Protein AF-A0A9W6FVW5-F1 (afdb_monomer_lite)

pLDDT: mean 91.12, std 13.8, range [45.56, 98.69]

Structure (mmCIF, N/CA/C/O backbone):
data_AF-A0A9W6FVW5-F1
#
_entry.id   AF-A0A9W6FVW5-F1
#
loop_
_atom_site.group_PDB
_atom_site.id
_atom_site.type_symbol
_atom_site.label_atom_id
_atom_site.label_alt_id
_atom_site.label_comp_id
_atom_site.label_asym_id
_atom_site.label_entity_id
_atom_site.label_seq_id
_atom_site.pdbx_PDB_ins_code
_atom_site.Cartn_x
_atom_site.Cartn_y
_atom_site.Cartn_z
_atom_site.occupancy
_atom_site.B_iso_or_equiv
_atom_site.auth_seq_id
_atom_site.auth_comp_id
_atom_site.auth_asym_id
_atom_site.auth_atom_id
_atom_site.pdbx_PDB_model_num
ATOM 1 N N . MET A 1 1 ? 0.824 -8.060 6.835 1.00 95.56 1 MET A N 1
ATOM 2 C CA . MET A 1 1 ? 0.976 -8.205 5.372 1.00 95.56 1 MET A CA 1
ATOM 3 C C . MET A 1 1 ? 1.613 -6.944 4.809 1.00 95.56 1 MET A C 1
ATOM 5 O O . MET A 1 1 ? 1.231 -5.863 5.243 1.00 95.56 1 MET A O 1
ATOM 9 N N . TRP A 1 2 ? 2.580 -7.066 3.901 1.00 97.69 2 TRP A N 1
ATOM 10 C CA . TRP A 1 2 ? 3.101 -5.951 3.102 1.00 97.69 2 TRP A CA 1
ATOM 11 C C . TRP A 1 2 ? 2.629 -6.110 1.666 1.00 97.69 2 TRP A C 1
ATOM 13 O O . TRP A 1 2 ? 2.767 -7.198 1.113 1.00 97.69 2 TRP A O 1
ATOM 23 N N . VAL A 1 3 ? 2.073 -5.047 1.090 1.00 97.94 3 VAL A N 1
ATOM 24 C CA . VAL A 1 3 ? 1.574 -5.050 -0.286 1.00 97.94 3 VAL A CA 1
ATOM 25 C C . VAL A 1 3 ? 2.091 -3.820 -1.010 1.00 97.94 3 VAL A C 1
ATOM 27 O O . VAL A 1 3 ? 1.949 -2.697 -0.529 1.00 97.94 3 VAL A O 1
ATOM 30 N N . PHE A 1 4 ? 2.697 -4.057 -2.167 1.00 97.12 4 PHE A N 1
ATOM 31 C CA . PHE A 1 4 ? 3.129 -3.029 -3.101 1.00 97.12 4 PHE A CA 1
ATOM 32 C C . PHE A 1 4 ? 2.166 -3.047 -4.285 1.00 97.12 4 PHE A C 1
ATOM 34 O O . PHE A 1 4 ? 1.956 -4.098 -4.884 1.00 97.12 4 PHE A O 1
ATOM 41 N N . THR A 1 5 ? 1.585 -1.896 -4.608 1.00 96.88 5 THR A N 1
ATOM 42 C CA . THR A 1 5 ? 0.664 -1.708 -5.741 1.00 96.88 5 THR A CA 1
ATOM 43 C C . THR A 1 5 ? 1.078 -0.475 -6.537 1.00 96.88 5 THR A C 1
ATOM 45 O O . THR A 1 5 ? 1.968 0.267 -6.108 1.00 96.88 5 THR A O 1
ATOM 48 N N . ARG A 1 6 ? 0.439 -0.215 -7.685 1.00 96.19 6 ARG A N 1
ATOM 49 C CA . ARG A 1 6 ? 0.646 1.060 -8.393 1.00 96.19 6 ARG A CA 1
ATOM 50 C C . ARG A 1 6 ? 0.155 2.252 -7.572 1.00 96.19 6 ARG A C 1
ATOM 52 O O . ARG A 1 6 ? 0.700 3.339 -7.751 1.00 96.19 6 ARG A O 1
ATOM 59 N N . ASP A 1 7 ? -0.795 2.047 -6.657 1.00 96.06 7 ASP A N 1
ATOM 60 C CA . ASP A 1 7 ? -1.413 3.109 -5.854 1.00 96.06 7 ASP A CA 1
ATOM 61 C C . ASP A 1 7 ? -0.655 3.448 -4.575 1.00 96.06 7 ASP A C 1
ATOM 63 O O . ASP A 1 7 ? -0.721 4.590 -4.122 1.00 96.06 7 ASP A O 1
ATOM 67 N N . GLY A 1 8 ? 0.094 2.500 -4.013 1.00 97.00 8 GLY A N 1
ATOM 68 C CA . GLY A 1 8 ? 0.819 2.726 -2.772 1.00 97.00 8 GLY A CA 1
ATOM 69 C C . GLY A 1 8 ? 1.426 1.474 -2.154 1.00 97.00 8 GLY A C 1
ATOM 70 O O . GLY A 1 8 ? 1.228 0.342 -2.616 1.00 97.00 8 GLY A O 1
ATOM 71 N N . PHE A 1 9 ? 2.206 1.711 -1.095 1.00 97.75 9 PHE A N 1
ATOM 72 C CA . PHE A 1 9 ? 2.764 0.659 -0.249 1.00 97.75 9 PHE A CA 1
ATOM 73 C C . PHE A 1 9 ? 2.000 0.610 1.066 1.00 97.75 9 PHE A C 1
ATOM 75 O O . PHE A 1 9 ? 1.970 1.584 1.824 1.00 97.75 9 PHE A O 1
ATOM 82 N N . PHE A 1 10 ? 1.442 -0.561 1.356 1.00 98.31 10 PHE A N 1
ATOM 83 C CA . PHE A 1 10 ? 0.575 -0.769 2.500 1.00 98.31 10 PHE A CA 1
ATOM 84 C C . PHE A 1 10 ? 1.134 -1.836 3.436 1.00 98.31 10 PHE A C 1
ATOM 86 O O . PHE A 1 10 ? 1.563 -2.912 3.012 1.00 98.31 10 PHE A O 1
ATOM 93 N N . SER A 1 11 ? 1.069 -1.561 4.739 1.00 97.69 11 SER A N 1
ATOM 94 C CA . SER A 1 11 ? 1.254 -2.565 5.782 1.00 97.69 11 SER A CA 1
ATOM 95 C C . SER A 1 11 ? -0.051 -2.804 6.521 1.00 97.69 11 SER A C 1
ATOM 97 O O . SER A 1 11 ? -0.518 -1.946 7.268 1.00 97.69 11 SER A O 1
ATOM 99 N N . VAL A 1 12 ? -0.616 -3.992 6.329 1.00 98.00 12 VAL A N 1
ATOM 100 C CA . VAL A 1 12 ? -1.943 -4.356 6.831 1.00 98.00 12 VAL A CA 1
ATOM 101 C C . VAL A 1 12 ? -1.835 -5.358 7.971 1.00 98.00 12 VAL A C 1
ATOM 103 O O . VAL A 1 12 ? -1.141 -6.376 7.843 1.00 98.00 12 VAL A O 1
ATOM 106 N N . VAL A 1 13 ? -2.482 -5.052 9.097 1.00 97.19 13 VAL A N 1
ATOM 107 C CA . VAL A 1 13 ? -2.391 -5.810 10.356 1.00 97.19 13 VAL A CA 1
ATOM 108 C C . VAL A 1 13 ? -3.737 -5.869 11.094 1.00 97.19 13 VAL A C 1
ATOM 110 O O . VAL A 1 13 ? -4.599 -5.018 10.903 1.00 97.19 13 VAL A O 1
ATOM 113 N N . LYS A 1 14 ? -3.895 -6.858 11.984 1.00 96.69 14 LYS A N 1
ATOM 114 C CA . LYS A 1 14 ? -5.028 -7.014 12.920 1.00 96.69 14 LYS A CA 1
ATOM 115 C C . LYS A 1 14 ? -4.712 -6.404 14.295 1.00 96.69 14 LYS A C 1
ATOM 117 O O . LYS A 1 14 ? -4.884 -7.045 15.325 1.00 96.69 14 LYS A O 1
ATOM 122 N N . LYS A 1 15 ? -4.160 -5.191 14.317 1.00 91.25 15 LYS A N 1
ATOM 123 C CA . LYS A 1 15 ? -3.836 -4.477 15.561 1.00 91.25 15 LYS A CA 1
ATOM 124 C C . LYS A 1 15 ? -4.911 -3.425 15.820 1.00 91.25 15 LYS A C 1
ATOM 126 O O . LYS A 1 15 ? -5.222 -2.681 14.900 1.00 91.25 15 LYS A O 1
ATOM 131 N N . GLU A 1 16 ? -5.443 -3.371 17.043 1.00 91.44 16 GLU A N 1
ATOM 132 C CA . GLU A 1 16 ? -6.401 -2.333 17.482 1.00 91.44 16 GLU A CA 1
ATOM 133 C C . GLU A 1 16 ? -7.627 -2.203 16.549 1.00 91.44 16 GLU A C 1
ATOM 135 O O . GLU A 1 16 ? -8.042 -1.107 16.190 1.00 91.44 16 GLU A O 1
ATOM 140 N N . CYS A 1 17 ? -8.187 -3.337 16.116 1.00 95.00 17 CYS A N 1
ATOM 141 C CA . CYS A 1 17 ? -9.322 -3.416 15.187 1.00 95.00 17 CYS A CA 1
ATOM 142 C C . CYS A 1 17 ? -10.398 -4.367 15.716 1.00 95.00 17 CYS A C 1
ATOM 144 O O . CYS A 1 17 ? -10.092 -5.277 16.492 1.00 95.00 17 CYS A O 1
ATOM 146 N N . LYS A 1 18 ? -11.640 -4.218 15.239 1.00 97.75 18 LYS A N 1
ATOM 147 C CA . LYS A 1 18 ? -12.683 -5.236 15.441 1.00 97.75 18 LYS A CA 1
ATOM 148 C C . LYS A 1 18 ? -12.394 -6.506 14.633 1.00 97.75 18 LYS A C 1
ATOM 150 O O . LYS A 1 18 ? -11.528 -6.539 13.757 1.00 97.75 18 LYS A O 1
ATOM 155 N N . ALA A 1 19 ? -13.161 -7.561 14.914 1.00 97.38 19 ALA A N 1
ATOM 156 C CA . ALA A 1 19 ? -13.005 -8.869 14.280 1.00 97.38 19 ALA A CA 1
ATOM 157 C C . ALA A 1 19 ? -13.065 -8.811 12.741 1.00 97.38 19 ALA A C 1
ATOM 159 O O . ALA A 1 19 ? -12.278 -9.487 12.079 1.00 97.38 19 ALA A O 1
ATOM 160 N N . ASP A 1 20 ? -13.927 -7.966 12.175 1.00 98.19 20 ASP A N 1
ATOM 161 C CA . ASP A 1 20 ? -14.149 -7.800 10.734 1.00 98.19 20 ASP A CA 1
ATOM 162 C C . ASP A 1 20 ? -13.375 -6.622 10.117 1.00 98.19 20 ASP A C 1
ATOM 164 O O . ASP A 1 20 ? -13.596 -6.263 8.963 1.00 98.19 20 ASP A O 1
ATOM 168 N N . GLU A 1 21 ? -12.441 -6.030 10.860 1.00 98.56 21 GLU A N 1
ATOM 169 C CA . GLU A 1 21 ? -11.679 -4.852 10.449 1.00 98.56 21 GLU A CA 1
ATOM 170 C C . GLU A 1 21 ? -10.185 -5.164 10.319 1.00 98.56 21 GLU A C 1
ATOM 172 O O . GLU A 1 21 ? -9.661 -6.105 10.918 1.00 98.56 21 GLU A O 1
ATOM 177 N N . VAL A 1 22 ? -9.479 -4.365 9.528 1.00 98.50 22 VAL A N 1
ATOM 178 C CA . VAL A 1 22 ? -8.019 -4.371 9.433 1.00 98.50 22 VAL A CA 1
ATOM 179 C C . VAL A 1 22 ? -7.488 -2.948 9.520 1.00 98.50 22 VAL A C 1
ATOM 181 O O . VAL A 1 22 ? -8.105 -2.005 9.025 1.00 98.50 22 VAL A O 1
ATOM 184 N N . MET A 1 23 ? -6.307 -2.803 10.115 1.00 97.81 23 MET A N 1
ATOM 185 C CA . MET A 1 23 ? -5.569 -1.549 10.108 1.00 97.81 23 MET A CA 1
ATOM 186 C C . MET A 1 23 ? -4.659 -1.541 8.890 1.00 97.81 23 MET A C 1
ATOM 188 O O . MET A 1 23 ? -3.714 -2.332 8.807 1.00 97.81 23 MET A O 1
ATOM 192 N N . VAL A 1 24 ? -4.928 -0.628 7.963 1.00 98.00 24 VAL A N 1
ATOM 193 C CA . VAL A 1 24 ? -4.095 -0.379 6.790 1.00 98.00 24 VAL A CA 1
ATOM 194 C C . VAL A 1 24 ? -3.220 0.827 7.070 1.00 98.00 24 VAL A C 1
ATOM 196 O O . VAL A 1 24 ? -3.701 1.928 7.330 1.00 98.00 24 VAL A O 1
ATOM 199 N N . ARG A 1 25 ? -1.909 0.601 7.050 1.00 97.94 25 ARG A N 1
ATOM 200 C CA . ARG A 1 25 ? -0.893 1.613 7.333 1.00 97.94 25 ARG A CA 1
ATOM 201 C C . ARG A 1 25 ? -0.158 1.980 6.055 1.00 97.94 25 ARG A C 1
ATOM 203 O O . ARG A 1 25 ? 0.132 1.097 5.250 1.00 97.94 25 ARG A O 1
ATOM 210 N N . ALA A 1 26 ? 0.195 3.249 5.908 1.00 97.44 26 ALA A N 1
ATOM 211 C CA . ALA A 1 26 ? 0.959 3.764 4.782 1.00 97.44 26 ALA A CA 1
ATOM 212 C C . ALA A 1 26 ? 2.071 4.702 5.261 1.00 97.44 26 ALA A C 1
ATOM 214 O O . ALA A 1 26 ? 2.027 5.260 6.361 1.00 97.44 26 ALA A O 1
ATOM 215 N N . ARG A 1 27 ? 3.083 4.873 4.409 1.00 95.75 27 ARG A N 1
ATOM 216 C CA . ARG A 1 27 ? 4.148 5.862 4.630 1.00 95.75 27 ARG A CA 1
ATOM 217 C C . ARG A 1 27 ? 3.777 7.242 4.100 1.00 95.75 27 ARG A C 1
ATOM 219 O O . ARG A 1 27 ? 4.267 8.222 4.637 1.00 95.75 27 ARG A O 1
ATOM 226 N N . GLN A 1 28 ? 2.907 7.304 3.092 1.00 95.69 28 GLN A N 1
ATOM 227 C CA . GLN A 1 28 ? 2.421 8.540 2.488 1.00 95.69 28 GLN A CA 1
ATOM 228 C C . GLN A 1 28 ? 0.914 8.677 2.697 1.00 95.69 28 GLN A C 1
ATOM 230 O O . GLN A 1 28 ? 0.159 7.725 2.500 1.00 95.69 28 GLN A O 1
ATOM 235 N N . LYS A 1 29 ? 0.462 9.873 3.090 1.00 96.88 29 LYS A N 1
ATOM 236 C CA . LYS A 1 29 ? -0.967 10.152 3.304 1.00 96.88 29 LYS A CA 1
ATOM 237 C C . LYS A 1 29 ? -1.763 10.026 2.006 1.00 96.88 29 LYS A C 1
ATOM 239 O O . LYS A 1 29 ? -2.896 9.551 2.024 1.00 96.88 29 LYS A O 1
ATOM 244 N N . SER A 1 30 ? -1.160 10.441 0.892 1.00 97.12 30 SER A N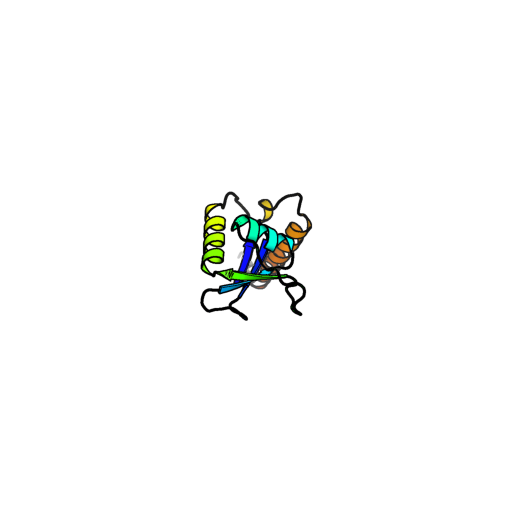 1
ATOM 245 C CA . SER A 1 30 ? -1.741 10.366 -0.450 1.00 97.12 30 SER A CA 1
ATOM 246 C C . SER A 1 30 ? -2.120 8.941 -0.851 1.00 97.12 30 SER A C 1
ATOM 248 O O . SER A 1 30 ? -3.154 8.772 -1.489 1.00 97.12 30 SER A O 1
ATOM 250 N N . ASP A 1 31 ? -1.367 7.926 -0.420 1.00 97.81 31 ASP A N 1
ATOM 251 C CA . ASP A 1 31 ? -1.673 6.520 -0.716 1.00 97.81 31 ASP A CA 1
ATOM 252 C C . ASP A 1 31 ? -2.992 6.083 -0.055 1.00 97.81 31 ASP A C 1
ATOM 254 O O . ASP A 1 31 ? -3.818 5.430 -0.688 1.00 97.81 31 ASP A O 1
ATOM 258 N N . LEU A 1 32 ? -3.245 6.488 1.199 1.00 98.31 32 LEU A N 1
ATOM 259 C CA . LEU A 1 32 ? -4.522 6.202 1.871 1.00 98.31 32 LEU A CA 1
ATOM 260 C C . LEU A 1 32 ? -5.677 7.018 1.284 1.00 98.31 32 LEU A C 1
ATOM 262 O O . LEU A 1 32 ? -6.787 6.507 1.172 1.00 98.31 32 LEU A O 1
ATOM 266 N N . LEU A 1 33 ? -5.434 8.266 0.877 1.00 98.31 33 LEU A N 1
ATOM 267 C CA . LEU A 1 33 ? -6.449 9.064 0.180 1.00 98.31 33 LEU A CA 1
ATOM 268 C C . LEU A 1 33 ? -6.825 8.435 -1.172 1.00 98.31 33 LEU A C 1
ATOM 270 O O . LEU A 1 33 ? -8.006 8.354 -1.506 1.00 98.31 33 LEU A O 1
ATOM 274 N N . GLY A 1 34 ? -5.833 7.952 -1.926 1.00 98.06 34 GLY A N 1
ATOM 275 C CA . GLY A 1 34 ? -6.033 7.229 -3.182 1.00 98.06 34 GLY A CA 1
ATOM 276 C C . GLY A 1 34 ? -6.795 5.920 -2.984 1.00 98.06 34 GLY A C 1
ATOM 277 O O . GLY A 1 34 ? -7.756 5.664 -3.708 1.00 98.06 34 GLY A O 1
ATOM 278 N N . LEU A 1 35 ? -6.434 5.146 -1.955 1.00 98.50 35 LEU A N 1
ATOM 279 C CA . LEU A 1 35 ? -7.147 3.927 -1.573 1.00 98.50 35 LEU A CA 1
ATOM 280 C C . LEU A 1 35 ? -8.615 4.214 -1.227 1.00 98.50 35 LEU A C 1
ATOM 282 O O . LEU A 1 35 ? -9.506 3.544 -1.741 1.00 98.50 35 LEU A O 1
ATOM 286 N N . GLY A 1 36 ? -8.875 5.241 -0.411 1.00 98.31 36 GLY A N 1
ATOM 287 C CA . GLY A 1 36 ? -10.235 5.673 -0.084 1.00 98.31 36 GLY A CA 1
ATOM 288 C C . GLY A 1 36 ? -11.041 6.015 -1.335 1.00 98.31 36 GLY A C 1
ATOM 289 O O . GLY A 1 36 ? -12.150 5.520 -1.510 1.00 98.31 36 GLY A O 1
ATOM 290 N N . LYS A 1 37 ? -10.447 6.773 -2.266 1.00 98.25 37 LYS A N 1
ATOM 291 C CA . LYS A 1 37 ? -11.082 7.090 -3.551 1.00 98.25 37 LYS A CA 1
ATOM 292 C C . LYS A 1 37 ? -11.406 5.834 -4.367 1.00 98.25 37 LYS A C 1
ATOM 294 O O . LYS A 1 37 ? -12.511 5.748 -4.886 1.00 98.25 37 LYS A O 1
ATOM 299 N N . LYS A 1 38 ? -10.483 4.871 -4.477 1.00 97.06 38 LYS A N 1
ATOM 300 C CA . LYS A 1 38 ? -10.724 3.609 -5.204 1.00 97.06 38 LYS A CA 1
ATOM 301 C C . LYS A 1 38 ? -11.856 2.786 -4.594 1.00 97.06 38 LYS A C 1
ATOM 303 O O . LYS A 1 38 ? -12.647 2.208 -5.327 1.00 97.06 38 LYS A O 1
ATOM 308 N N . LEU A 1 39 ? -11.950 2.779 -3.269 1.00 97.81 39 LEU A N 1
ATOM 309 C CA . LEU A 1 39 ? -12.992 2.069 -2.533 1.00 97.81 39 LEU A CA 1
ATOM 310 C C . LEU A 1 39 ? -14.320 2.841 -2.446 1.00 97.81 39 LEU A C 1
ATOM 312 O O . LEU A 1 39 ? -15.284 2.316 -1.901 1.00 97.81 39 LEU A O 1
ATOM 316 N N . ASN A 1 40 ? -14.389 4.077 -2.955 1.00 97.69 40 ASN A N 1
ATOM 317 C CA . ASN A 1 40 ? -15.502 5.005 -2.723 1.00 97.69 40 ASN A CA 1
ATOM 318 C C . ASN A 1 40 ? -15.801 5.226 -1.223 1.00 97.69 40 ASN A C 1
ATOM 320 O O . ASN A 1 40 ? -16.954 5.326 -0.809 1.00 97.69 40 ASN A O 1
ATOM 324 N N . LEU A 1 41 ? -14.747 5.318 -0.405 1.00 97.31 41 LEU A N 1
ATOM 325 C CA . LEU A 1 41 ? -14.808 5.520 1.043 1.00 97.31 41 LEU A CA 1
ATOM 326 C C . LEU A 1 41 ? -14.091 6.805 1.470 1.00 97.31 41 LEU A C 1
ATOM 328 O O . LEU A 1 41 ? -12.984 7.112 1.021 1.00 97.31 41 LEU A O 1
ATOM 332 N N . THR A 1 42 ? -14.666 7.500 2.450 1.00 97.38 42 THR A N 1
ATOM 333 C CA . THR A 1 42 ? -13.962 8.553 3.194 1.00 97.38 42 THR A CA 1
ATOM 334 C C . THR A 1 42 ? -13.229 7.923 4.373 1.00 97.38 42 THR A C 1
ATOM 336 O O . THR A 1 42 ? -13.840 7.581 5.384 1.00 97.38 42 THR A O 1
ATOM 339 N N . LEU A 1 43 ? -11.910 7.759 4.254 1.00 97.19 43 LEU A N 1
ATOM 340 C CA . LEU A 1 43 ? -11.107 7.149 5.315 1.00 97.19 43 LEU A CA 1
ATOM 341 C C . LEU A 1 43 ? -10.817 8.141 6.448 1.00 97.19 43 LEU A C 1
ATOM 343 O O . LEU A 1 43 ? -10.320 9.245 6.217 1.00 97.19 43 LEU A O 1
ATOM 347 N N . CYS A 1 44 ? -11.036 7.712 7.693 1.00 96.00 44 CYS A N 1
ATOM 348 C CA . CYS A 1 44 ? -10.532 8.414 8.871 1.00 96.00 44 CYS A CA 1
ATOM 349 C C . CYS A 1 44 ? -9.029 8.125 9.022 1.00 96.00 44 CYS A C 1
ATOM 351 O O . CYS A 1 44 ? -8.629 7.117 9.607 1.00 96.00 44 CYS A O 1
ATOM 353 N N . ILE A 1 45 ? -8.195 8.980 8.423 1.00 97.19 45 ILE A N 1
ATOM 354 C CA . ILE A 1 45 ? -6.738 8.811 8.428 1.00 97.19 45 ILE A CA 1
ATOM 355 C C . ILE A 1 45 ? -6.150 9.421 9.699 1.00 97.19 45 ILE A C 1
ATOM 357 O O . ILE A 1 45 ? -6.180 10.636 9.891 1.00 97.19 45 ILE A O 1
ATOM 361 N N . GLN A 1 46 ? -5.546 8.573 10.521 1.00 95.50 46 GLN A N 1
ATOM 362 C CA . GLN A 1 46 ? -4.744 8.979 11.669 1.00 95.50 46 GLN A CA 1
ATOM 363 C C . GLN A 1 46 ? -3.303 9.267 11.225 1.00 95.50 46 GLN A C 1
ATOM 365 O O . GLN A 1 46 ? -2.739 8.527 10.411 1.00 95.50 46 GLN A O 1
ATOM 370 N N . THR A 1 47 ? -2.714 10.329 11.775 1.00 94.00 47 THR A N 1
ATOM 371 C CA . THR A 1 47 ? -1.344 10.798 11.507 1.00 94.00 47 THR A CA 1
ATOM 372 C C . THR A 1 47 ? -0.450 10.609 12.731 1.00 94.00 47 THR A C 1
ATOM 374 O O . THR A 1 47 ? -0.910 10.787 13.855 1.00 94.00 47 THR A O 1
ATOM 377 N N . ASP A 1 48 ? 0.821 10.285 12.505 1.00 73.50 48 ASP A N 1
ATOM 378 C CA . ASP A 1 48 ? 1.926 10.312 13.472 1.00 73.50 48 ASP A CA 1
ATOM 379 C C . ASP A 1 48 ? 1.629 9.672 14.831 1.00 73.50 48 ASP A C 1
ATOM 381 O O . ASP A 1 48 ? 2.060 10.136 15.883 1.00 73.50 48 ASP A O 1
ATOM 385 N N . ALA A 1 49 ? 0.940 8.532 14.823 1.00 70.94 49 ALA A N 1
ATOM 386 C CA . ALA A 1 49 ? 0.626 7.786 16.039 1.00 70.94 49 ALA A CA 1
ATOM 387 C C . ALA A 1 49 ? 1.826 6.952 16.547 1.00 70.94 49 ALA A C 1
ATOM 389 O O . ALA A 1 49 ? 1.690 5.754 16.797 1.00 70.94 49 ALA A O 1
ATOM 390 N N . GLY A 1 50 ? 3.011 7.5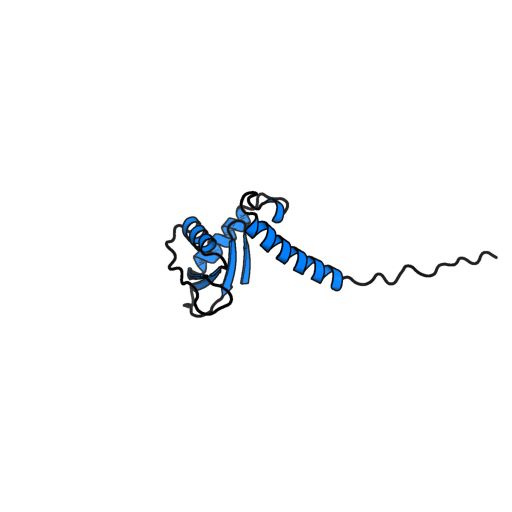75 16.632 1.00 76.00 50 GLY A N 1
ATOM 391 C CA . GLY A 1 50 ? 4.197 7.080 17.347 1.00 76.00 50 GLY A CA 1
ATOM 392 C C . GLY A 1 50 ? 4.847 5.803 16.804 1.00 76.00 50 GLY A C 1
ATOM 393 O O . GLY A 1 50 ? 5.491 5.082 17.559 1.00 76.00 50 GLY A O 1
ATOM 394 N N . THR A 1 51 ? 4.665 5.476 15.521 1.00 83.69 51 THR A N 1
ATOM 395 C CA . THR A 1 51 ? 5.229 4.253 14.914 1.00 83.69 51 THR A CA 1
ATOM 396 C C . THR A 1 51 ? 5.894 4.531 13.571 1.00 83.69 51 THR A C 1
ATOM 398 O O . THR A 1 51 ? 5.660 5.567 12.961 1.00 83.69 51 THR A O 1
ATOM 401 N N . 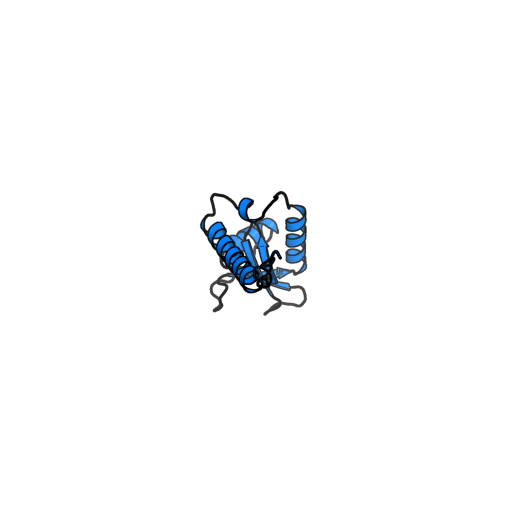ASP A 1 52 ? 6.621 3.543 13.052 1.00 87.62 52 ASP A N 1
ATOM 402 C CA . ASP A 1 52 ? 7.354 3.567 11.779 1.00 87.62 52 ASP A CA 1
ATOM 403 C C . ASP A 1 52 ? 6.496 3.787 10.511 1.00 87.62 52 ASP A C 1
ATOM 405 O O . ASP A 1 52 ? 7.044 4.077 9.443 1.00 87.62 52 ASP A O 1
ATOM 409 N N . TYR A 1 53 ? 5.166 3.680 10.619 1.00 92.94 53 TYR A N 1
ATOM 410 C CA . TYR A 1 53 ? 4.192 4.124 9.614 1.00 92.94 53 TYR A CA 1
ATOM 411 C C . TYR A 1 53 ? 3.466 5.386 10.093 1.00 92.94 53 TYR A C 1
ATOM 413 O O . TYR A 1 53 ? 2.667 5.328 11.035 1.00 92.94 53 TYR A O 1
ATOM 421 N N . ALA A 1 54 ? 3.715 6.506 9.413 1.00 95.31 54 ALA A N 1
ATOM 422 C CA . ALA A 1 54 ? 3.151 7.810 9.756 1.00 95.31 54 ALA A CA 1
ATOM 423 C C . ALA A 1 54 ? 1.623 7.864 9.601 1.00 95.31 54 ALA A C 1
ATOM 425 O O . ALA A 1 54 ? 0.957 8.558 10.360 1.00 95.31 54 ALA A O 1
ATOM 426 N N . PHE A 1 55 ? 1.038 7.093 8.678 1.00 97.50 55 PHE A N 1
ATOM 427 C CA . PHE A 1 55 ? -0.394 7.163 8.384 1.00 97.50 55 PHE A CA 1
ATOM 428 C C . PHE A 1 55 ? -1.077 5.811 8.533 1.00 97.50 55 PHE A C 1
ATOM 430 O O . PHE A 1 55 ? -0.497 4.768 8.218 1.00 97.50 55 PHE A O 1
ATOM 437 N N . ARG A 1 56 ? -2.327 5.817 8.997 1.00 97.38 56 ARG A N 1
ATOM 438 C CA . ARG A 1 56 ? -3.149 4.605 9.097 1.00 97.38 56 ARG A CA 1
ATOM 439 C C . ARG A 1 56 ? -4.638 4.905 9.036 1.00 97.38 56 ARG A C 1
ATOM 441 O O . ARG A 1 56 ? -5.069 5.979 9.444 1.00 97.38 56 ARG A O 1
ATOM 448 N N . ALA A 1 57 ? -5.403 3.936 8.559 1.00 97.44 57 ALA A N 1
ATOM 449 C CA . ALA A 1 57 ? -6.856 3.930 8.600 1.00 97.44 57 ALA A CA 1
ATOM 450 C C . ALA A 1 57 ? -7.348 2.515 8.922 1.00 97.44 57 ALA A C 1
ATOM 452 O O . ALA A 1 57 ? -6.712 1.525 8.549 1.00 97.44 57 ALA A O 1
ATOM 453 N N . VAL A 1 58 ? -8.476 2.425 9.619 1.00 97.88 58 VAL A N 1
ATOM 454 C CA . VAL A 1 58 ? -9.185 1.161 9.836 1.00 97.88 58 VAL A CA 1
ATOM 455 C C . VAL A 1 58 ? -10.256 1.025 8.759 1.00 97.88 58 VAL A C 1
ATOM 457 O O . VAL A 1 58 ? -10.983 1.979 8.489 1.00 97.88 58 VAL A O 1
ATOM 460 N N . LEU A 1 59 ? -10.341 -0.150 8.143 1.00 97.88 59 LEU A N 1
ATOM 461 C CA . LEU A 1 59 ? -11.364 -0.493 7.153 1.00 97.88 59 LEU A CA 1
ATOM 462 C C . LEU A 1 59 ? -11.882 -1.911 7.356 1.00 97.88 59 LEU A C 1
ATOM 464 O O . LEU A 1 59 ? -11.248 -2.713 8.048 1.00 97.88 59 LEU A O 1
ATOM 468 N N . LYS A 1 60 ? -13.026 -2.235 6.743 1.00 98.50 60 LYS A N 1
ATOM 469 C CA . LYS A 1 60 ? -13.520 -3.611 6.734 1.00 98.50 60 LYS A CA 1
ATOM 470 C C . LYS A 1 60 ? -12.526 -4.503 6.003 1.00 98.50 60 LYS A C 1
ATOM 472 O O . LYS A 1 60 ? -11.971 -4.145 4.966 1.00 98.50 60 LYS A O 1
ATOM 477 N N . GLN A 1 61 ? -12.314 -5.699 6.536 1.00 98.31 61 GLN A N 1
ATOM 478 C CA . GLN A 1 61 ? -11.450 -6.693 5.911 1.00 98.31 61 GLN A CA 1
ATOM 479 C C . GLN A 1 61 ? -11.953 -7.073 4.510 1.00 98.31 61 GLN A C 1
ATOM 481 O O . GLN A 1 61 ? -11.133 -7.353 3.639 1.00 98.31 61 GLN A O 1
ATOM 486 N N . SER A 1 62 ? -13.272 -7.057 4.292 1.00 98.50 62 SER A N 1
ATOM 487 C CA . SER A 1 62 ? -13.890 -7.274 2.980 1.00 98.50 62 SER A CA 1
ATOM 488 C C . SER A 1 62 ? -13.465 -6.225 1.957 1.00 98.50 62 SER A C 1
ATOM 490 O O . SER A 1 62 ? -13.126 -6.594 0.840 1.00 98.50 62 SER A O 1
ATOM 492 N N . ASP A 1 63 ? -13.411 -4.948 2.344 1.00 98.69 63 ASP A N 1
ATOM 493 C CA . ASP A 1 63 ? -13.037 -3.855 1.438 1.00 98.69 63 ASP A CA 1
ATOM 494 C C . ASP A 1 63 ? -11.562 -3.976 1.040 1.00 98.69 63 ASP A C 1
ATOM 496 O O . ASP A 1 63 ? -11.212 -3.848 -0.131 1.00 98.69 63 ASP A O 1
ATOM 500 N N . TRP A 1 64 ? -10.692 -4.314 2.002 1.00 98.56 64 TRP A N 1
ATOM 501 C CA . TRP A 1 64 ? -9.285 -4.610 1.715 1.00 98.56 64 TRP A CA 1
ATOM 502 C C . TRP A 1 64 ? -9.129 -5.793 0.756 1.00 98.56 64 TRP A C 1
ATOM 504 O O . TRP A 1 64 ? -8.336 -5.738 -0.182 1.00 98.56 64 TRP A O 1
ATOM 514 N N . ALA A 1 65 ? -9.865 -6.878 1.006 1.00 98.50 65 ALA A N 1
ATOM 515 C CA . ALA A 1 65 ? -9.804 -8.076 0.180 1.00 98.50 65 ALA A CA 1
ATOM 516 C C . ALA A 1 65 ? -10.318 -7.811 -1.243 1.00 98.50 65 ALA A C 1
ATOM 518 O O . ALA A 1 65 ? -9.680 -8.253 -2.195 1.00 98.50 65 ALA A O 1
ATOM 519 N N . GLY A 1 66 ? -11.414 -7.057 -1.382 1.00 98.44 66 GLY A N 1
ATOM 520 C CA . GLY A 1 66 ? -11.960 -6.627 -2.670 1.00 98.44 66 GLY A CA 1
ATOM 521 C C . GLY A 1 66 ? -10.955 -5.796 -3.461 1.00 98.44 66 GLY A C 1
ATOM 522 O O . GLY A 1 66 ? -10.648 -6.141 -4.595 1.00 98.44 66 GLY A O 1
ATOM 523 N N . TYR A 1 67 ? -10.331 -4.800 -2.823 1.00 98.44 67 TYR A N 1
ATOM 524 C CA . TYR A 1 67 ? -9.264 -4.012 -3.448 1.00 98.44 67 TYR A CA 1
ATOM 525 C C . TYR A 1 67 ? -8.119 -4.883 -3.987 1.00 98.44 67 TYR A C 1
ATOM 527 O O . TYR A 1 67 ? -7.669 -4.686 -5.112 1.00 98.44 67 TYR A O 1
ATOM 535 N N . LEU A 1 68 ? -7.646 -5.865 -3.211 1.00 98.44 68 LEU A N 1
ATOM 536 C CA . LEU A 1 68 ? -6.578 -6.757 -3.674 1.00 98.44 68 LEU A CA 1
ATOM 537 C C . LEU A 1 68 ? -7.018 -7.667 -4.824 1.00 98.44 68 LEU A C 1
ATOM 539 O O . LEU A 1 68 ? -6.207 -7.958 -5.702 1.00 98.44 68 LEU A O 1
ATOM 543 N N . ALA A 1 69 ? -8.271 -8.124 -4.813 1.00 98.38 69 ALA A N 1
ATOM 544 C CA . ALA A 1 69 ? -8.830 -8.899 -5.912 1.00 98.38 69 ALA A CA 1
ATOM 545 C C . ALA A 1 69 ? -8.886 -8.057 -7.195 1.00 98.38 69 ALA A C 1
ATOM 547 O O . ALA A 1 69 ? -8.420 -8.513 -8.237 1.00 98.38 69 ALA A O 1
ATOM 548 N N . ASP A 1 70 ? -9.352 -6.812 -7.104 1.00 97.81 70 ASP A N 1
ATOM 549 C CA . ASP A 1 70 ? -9.409 -5.890 -8.239 1.00 97.81 70 ASP A CA 1
ATOM 550 C C . ASP A 1 70 ? -8.010 -5.581 -8.786 1.00 97.81 70 ASP A C 1
ATOM 552 O O . ASP A 1 70 ? -7.782 -5.685 -9.990 1.00 97.81 70 ASP A O 1
ATOM 556 N N . GLU A 1 71 ? -7.035 -5.282 -7.918 1.00 97.06 71 GLU A N 1
ATOM 557 C CA . GLU A 1 71 ? -5.650 -5.042 -8.345 1.00 97.06 71 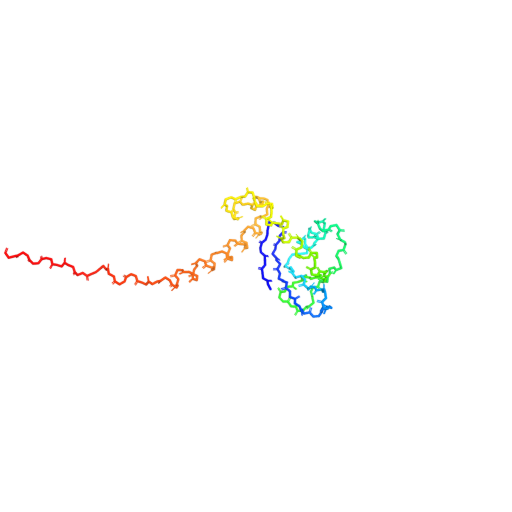GLU A CA 1
ATOM 558 C C . GLU A 1 71 ? -5.038 -6.259 -9.051 1.00 97.06 71 GLU A C 1
ATOM 560 O O . GLU A 1 71 ? -4.275 -6.092 -10.002 1.00 97.06 71 GLU A O 1
ATOM 565 N N . ALA A 1 72 ? -5.382 -7.479 -8.626 1.00 97.12 72 ALA A N 1
ATOM 566 C CA . ALA A 1 72 ? -4.943 -8.703 -9.291 1.00 97.12 72 ALA A CA 1
ATOM 567 C C . ALA A 1 72 ? -5.607 -8.892 -10.666 1.00 97.12 72 ALA A C 1
ATOM 569 O O . ALA A 1 72 ? -4.956 -9.345 -11.606 1.00 97.12 72 ALA A O 1
ATOM 570 N N . MET A 1 73 ? -6.882 -8.522 -10.802 1.00 97.56 73 MET A N 1
ATOM 571 C CA . MET A 1 73 ? -7.610 -8.602 -12.073 1.00 97.56 73 MET A CA 1
ATOM 572 C C . MET A 1 73 ? -7.187 -7.517 -13.074 1.00 97.56 73 MET A C 1
ATOM 574 O O . MET A 1 73 ? -7.298 -7.723 -14.279 1.00 97.56 73 MET A O 1
ATOM 578 N N . LEU A 1 74 ? -6.677 -6.380 -12.593 1.00 94.12 74 LEU A N 1
ATOM 579 C CA . LEU A 1 74 ? -6.216 -5.243 -13.402 1.00 94.12 74 LEU A CA 1
ATOM 580 C C . LEU A 1 74 ? -4.730 -5.317 -13.801 1.00 94.12 74 LEU A C 1
ATOM 582 O O . LEU A 1 74 ? -4.164 -4.320 -14.261 1.00 94.12 74 LEU A O 1
ATOM 586 N N . LEU A 1 75 ? -4.078 -6.465 -13.607 1.00 94.75 75 LEU A N 1
ATOM 587 C CA . LEU A 1 75 ? -2.685 -6.671 -13.997 1.00 94.75 75 LEU A CA 1
ATOM 588 C C . LEU A 1 75 ? -2.530 -6.623 -15.522 1.00 94.75 75 LEU A C 1
ATOM 590 O O . LEU A 1 75 ? -2.876 -7.560 -16.234 1.00 94.75 75 LEU A O 1
ATOM 594 N N . ASP A 1 76 ? -1.954 -5.527 -16.008 1.00 95.75 76 ASP A N 1
ATOM 595 C CA . ASP A 1 76 ? -1.787 -5.202 -17.428 1.00 95.75 76 ASP A CA 1
ATOM 596 C C . ASP A 1 76 ? -0.316 -4.956 -17.819 1.00 95.75 76 ASP A C 1
ATOM 598 O O . ASP A 1 76 ? -0.025 -4.328 -18.836 1.00 95.75 76 ASP A O 1
ATOM 602 N N . TYR A 1 77 ? 0.634 -5.433 -17.008 1.00 95.56 77 TYR A N 1
ATOM 603 C CA . TYR A 1 77 ? 2.064 -5.166 -17.173 1.00 95.56 77 TYR A CA 1
ATOM 604 C C . TYR A 1 77 ? 2.928 -6.432 -17.114 1.00 95.56 77 TYR A C 1
ATOM 606 O O . TYR A 1 77 ? 2.681 -7.347 -16.335 1.00 95.56 77 TYR A O 1
ATOM 614 N N . GLU A 1 78 ? 4.026 -6.441 -17.877 1.00 95.44 78 GLU A N 1
ATOM 615 C CA . GLU A 1 78 ? 5.007 -7.541 -17.871 1.00 95.44 78 GLU A CA 1
ATOM 616 C C . GLU A 1 78 ? 5.945 -7.504 -16.655 1.00 95.44 78 GLU A C 1
ATOM 618 O O . GLU A 1 78 ? 6.482 -8.523 -16.226 1.00 95.44 78 GLU A O 1
ATOM 623 N N . ASN A 1 79 ? 6.183 -6.315 -16.092 1.00 93.75 79 ASN A N 1
ATOM 624 C CA . ASN A 1 79 ? 6.986 -6.151 -14.886 1.00 93.75 79 ASN A CA 1
ATOM 625 C C . ASN A 1 79 ? 6.510 -4.959 -14.046 1.00 93.75 79 ASN A C 1
ATOM 627 O O . ASN A 1 79 ? 6.181 -3.893 -14.564 1.00 93.75 79 ASN A O 1
ATOM 631 N N . PHE A 1 80 ? 6.523 -5.130 -12.722 1.00 94.06 80 PHE A N 1
ATOM 632 C CA . PHE A 1 80 ? 5.976 -4.135 -11.797 1.00 94.06 80 PHE A CA 1
ATOM 633 C C . PHE A 1 80 ? 6.718 -2.794 -11.842 1.00 94.06 80 PHE A C 1
ATOM 635 O O . PHE A 1 80 ? 6.090 -1.739 -11.833 1.00 94.06 80 PHE A O 1
ATOM 642 N N . LYS A 1 81 ? 8.054 -2.805 -11.940 1.00 90.69 81 LYS A N 1
ATOM 643 C CA . LYS A 1 81 ? 8.863 -1.573 -11.935 1.00 90.69 81 LYS A CA 1
ATOM 644 C C . LYS A 1 81 ? 8.524 -0.648 -13.104 1.00 90.69 81 LYS A C 1
ATOM 646 O O . LYS A 1 81 ? 8.473 0.563 -12.919 1.00 90.69 81 LYS A O 1
ATOM 651 N N . GLY A 1 82 ? 8.296 -1.224 -14.285 1.00 90.69 82 GLY A N 1
ATOM 652 C CA . GLY A 1 82 ? 7.909 -0.500 -15.492 1.00 90.69 82 GLY A CA 1
ATOM 653 C C . GLY A 1 82 ? 6.464 0.001 -15.474 1.00 90.69 82 GLY A C 1
ATOM 654 O O . GLY A 1 82 ? 6.141 0.905 -16.236 1.00 90.69 82 GLY A O 1
ATOM 655 N N . SER A 1 83 ? 5.616 -0.541 -14.593 1.00 93.81 83 SER A N 1
ATOM 656 C CA . SER A 1 83 ? 4.203 -0.153 -14.470 1.00 93.81 83 SER A CA 1
ATOM 657 C C . SER A 1 83 ? 3.974 1.146 -13.683 1.00 93.81 83 SER A C 1
ATOM 659 O O . SER A 1 83 ? 2.895 1.733 -13.749 1.00 93.81 83 SER A O 1
ATOM 661 N N . LEU A 1 84 ? 4.972 1.599 -12.917 1.00 94.62 84 LEU A N 1
ATOM 662 C CA . LEU A 1 84 ? 4.857 2.782 -12.066 1.00 94.62 84 LEU A CA 1
ATOM 663 C C . LEU A 1 84 ? 4.885 4.069 -12.896 1.00 94.62 84 LEU A C 1
ATOM 665 O O . LEU A 1 84 ? 5.677 4.206 -13.831 1.00 94.62 84 LEU A O 1
ATOM 669 N N . SER A 1 85 ? 4.085 5.058 -12.492 1.00 92.50 85 SER A N 1
ATOM 670 C CA . SER A 1 85 ? 4.050 6.378 -13.131 1.00 92.50 85 SER A CA 1
ATOM 671 C C . SER A 1 85 ? 5.442 7.005 -13.218 1.00 92.50 85 SER A C 1
ATOM 673 O O . SER A 1 85 ? 6.110 7.190 -12.203 1.00 92.50 85 SER A O 1
ATOM 675 N N . LYS A 1 86 ? 5.842 7.431 -14.424 1.00 91.62 86 LYS A N 1
ATOM 676 C CA . LYS A 1 86 ? 7.109 8.151 -14.660 1.00 91.62 86 LYS A CA 1
ATOM 677 C C . LYS A 1 86 ? 7.191 9.499 -13.945 1.00 91.62 86 LYS A C 1
ATOM 679 O O . LYS A 1 86 ? 8.266 10.072 -13.903 1.00 91.62 86 LYS A O 1
ATOM 684 N N . LYS A 1 87 ? 6.072 10.014 -13.429 1.00 94.06 87 LYS A N 1
ATOM 685 C CA . LYS A 1 87 ? 6.023 11.273 -12.673 1.00 94.06 87 LYS A CA 1
ATOM 686 C C . LYS A 1 87 ? 6.249 11.070 -11.171 1.00 94.06 87 LYS A C 1
ATOM 688 O O . LYS A 1 87 ? 6.489 12.046 -10.475 1.00 94.06 87 LYS A O 1
ATOM 693 N N . ASP A 1 88 ? 6.172 9.834 -10.675 1.00 94.12 88 ASP A N 1
ATOM 694 C CA . ASP A 1 88 ? 6.353 9.512 -9.255 1.00 94.12 88 ASP A CA 1
ATOM 695 C C . ASP A 1 88 ? 7.738 8.896 -9.008 1.00 94.12 88 ASP A C 1
ATOM 697 O O . ASP A 1 88 ? 7.903 7.702 -8.737 1.00 94.12 88 ASP A O 1
ATOM 701 N N . HIS A 1 89 ? 8.766 9.731 -9.169 1.00 94.75 89 HIS A N 1
ATOM 702 C CA . HIS A 1 89 ? 10.160 9.313 -9.032 1.00 94.75 89 HIS A CA 1
ATOM 703 C C . HIS A 1 89 ? 10.500 8.830 -7.616 1.00 94.75 89 HIS A C 1
ATOM 705 O O . HIS A 1 89 ? 11.312 7.916 -7.455 1.00 94.75 89 HIS A O 1
ATOM 711 N N . GLU A 1 90 ? 9.873 9.409 -6.590 1.00 95.44 90 GLU A N 1
ATOM 712 C CA . GLU A 1 90 ? 10.119 9.045 -5.194 1.00 95.44 90 GLU A CA 1
ATOM 713 C C . GLU A 1 90 ? 9.637 7.622 -4.898 1.00 95.44 90 GLU A C 1
ATOM 715 O O . GLU A 1 90 ? 10.407 6.809 -4.375 1.00 95.44 90 GLU A O 1
ATOM 720 N N . ARG A 1 91 ? 8.407 7.275 -5.308 1.00 95.75 91 ARG A N 1
ATOM 721 C CA . ARG A 1 91 ? 7.877 5.909 -5.181 1.00 95.75 91 ARG A CA 1
ATOM 722 C C . ARG A 1 91 ? 8.685 4.916 -5.998 1.00 95.75 91 ARG A C 1
ATOM 724 O O . ARG A 1 91 ? 9.030 3.851 -5.486 1.00 95.75 91 ARG A O 1
ATOM 731 N N . GLN A 1 92 ? 9.020 5.265 -7.243 1.00 96.31 92 GLN A N 1
ATOM 732 C CA . GLN A 1 92 ? 9.850 4.420 -8.104 1.00 96.31 92 GLN A CA 1
ATOM 733 C C . GLN A 1 92 ? 11.184 4.087 -7.437 1.00 96.31 92 GLN A C 1
ATOM 735 O O . GLN A 1 92 ? 11.549 2.913 -7.349 1.00 96.31 92 GLN A O 1
ATOM 740 N N . ASN A 1 93 ? 11.890 5.099 -6.925 1.00 96.81 93 ASN A N 1
ATOM 741 C CA . ASN A 1 93 ? 13.156 4.889 -6.238 1.00 96.81 93 ASN A CA 1
ATOM 742 C C . ASN A 1 93 ? 12.967 4.035 -4.977 1.00 96.81 93 ASN A C 1
ATOM 744 O O . ASN A 1 93 ? 13.679 3.048 -4.810 1.00 96.81 93 ASN A O 1
ATOM 748 N N . ALA A 1 94 ? 11.982 4.346 -4.128 1.00 97.00 94 ALA A N 1
ATOM 749 C CA . ALA A 1 94 ? 11.717 3.581 -2.909 1.00 97.00 94 ALA A CA 1
ATOM 750 C C . ALA A 1 94 ? 11.456 2.093 -3.204 1.00 97.00 94 ALA A C 1
ATOM 752 O O . ALA A 1 94 ? 12.080 1.215 -2.603 1.00 97.00 94 ALA A O 1
ATOM 753 N N . TYR A 1 95 ? 10.592 1.792 -4.176 1.00 97.38 95 TYR A N 1
ATOM 754 C CA . TYR A 1 95 ? 10.269 0.413 -4.553 1.00 97.38 95 TYR A CA 1
ATOM 755 C C . TYR A 1 95 ? 11.461 -0.286 -5.198 1.00 97.38 95 TYR A C 1
ATOM 757 O O . TYR A 1 95 ? 11.697 -1.470 -4.949 1.00 97.38 95 TYR A O 1
ATOM 765 N N . PHE A 1 96 ? 12.252 0.441 -5.988 1.00 96.69 96 PHE A N 1
ATOM 766 C CA . PHE A 1 96 ? 13.475 -0.092 -6.565 1.00 96.69 96 PHE A CA 1
ATOM 767 C C . PHE A 1 96 ? 14.507 -0.448 -5.490 1.00 96.69 96 PHE A C 1
ATOM 769 O O . PHE A 1 96 ? 15.119 -1.509 -5.593 1.00 96.69 96 PHE A O 1
ATOM 776 N N . GLN A 1 97 ? 14.665 0.358 -4.433 1.00 97.44 97 GLN A N 1
ATOM 777 C CA . GLN A 1 97 ? 15.548 0.004 -3.315 1.00 97.44 97 GLN A CA 1
ATOM 778 C C . GLN A 1 97 ? 15.049 -1.236 -2.560 1.00 97.44 97 GLN A C 1
ATOM 780 O O . GLN A 1 97 ? 15.856 -2.112 -2.249 1.00 97.4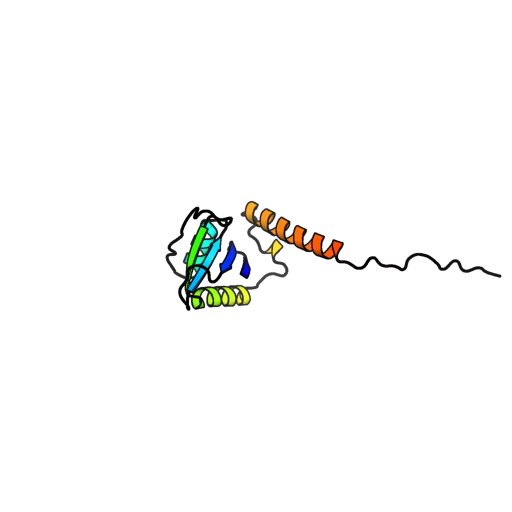4 97 GLN A O 1
ATOM 785 N N . CYS A 1 98 ? 13.736 -1.378 -2.331 1.00 97.12 98 CYS A N 1
ATOM 786 C CA . CYS A 1 98 ? 13.173 -2.612 -1.768 1.00 97.12 98 CYS A CA 1
ATOM 787 C C . CYS A 1 98 ? 13.473 -3.825 -2.658 1.00 97.12 98 CYS A C 1
ATOM 789 O O . CYS A 1 98 ? 13.956 -4.847 -2.173 1.00 97.12 98 CYS A O 1
ATOM 791 N N . TRP A 1 99 ? 13.258 -3.706 -3.971 1.00 96.94 99 TRP A N 1
ATOM 792 C CA . TRP A 1 99 ? 13.600 -4.768 -4.914 1.00 96.94 99 TRP A CA 1
ATOM 793 C C . TRP A 1 99 ? 15.100 -5.102 -4.896 1.00 96.94 99 TRP A C 1
ATOM 795 O O . TRP A 1 99 ? 15.457 -6.277 -4.904 1.00 96.94 99 TRP A O 1
ATOM 805 N N . ARG A 1 100 ? 15.986 -4.098 -4.831 1.00 97.69 100 ARG A N 1
ATOM 806 C CA . ARG A 1 100 ? 17.440 -4.313 -4.729 1.00 97.69 100 ARG A CA 1
ATOM 807 C C . ARG A 1 100 ? 17.812 -5.052 -3.452 1.00 97.69 100 ARG A C 1
ATOM 809 O O . ARG A 1 100 ? 18.648 -5.943 -3.507 1.00 97.69 100 ARG A O 1
ATOM 816 N N . ALA A 1 101 ? 17.189 -4.720 -2.322 1.00 97.81 101 ALA A N 1
ATOM 817 C CA . ALA A 1 101 ? 17.420 -5.433 -1.070 1.00 97.81 101 ALA A CA 1
ATOM 818 C C . ALA A 1 101 ? 17.060 -6.925 -1.199 1.00 97.81 101 ALA A C 1
ATOM 820 O O . ALA A 1 101 ? 17.837 -7.780 -0.777 1.00 97.81 101 ALA A O 1
ATOM 821 N N . LEU A 1 102 ? 15.936 -7.240 -1.855 1.00 96.69 102 LEU A N 1
ATOM 822 C CA . LEU A 1 102 ? 15.532 -8.622 -2.133 1.00 96.69 102 LEU A CA 1
ATOM 823 C C . LEU A 1 102 ? 16.472 -9.323 -3.126 1.00 96.69 102 LEU A C 1
ATOM 825 O O . LEU A 1 102 ? 16.805 -10.490 -2.929 1.00 96.69 102 LEU A O 1
ATOM 829 N N . LEU A 1 103 ? 16.944 -8.621 -4.162 1.00 96.44 103 LEU A N 1
ATOM 830 C CA . LEU A 1 103 ? 17.937 -9.157 -5.097 1.00 96.44 103 LEU A CA 1
ATOM 831 C C . LEU A 1 103 ? 19.253 -9.488 -4.382 1.00 96.44 103 LEU A C 1
ATOM 833 O O . LEU A 1 103 ? 19.776 -10.585 -4.551 1.00 96.44 103 LEU A O 1
ATOM 837 N N . ASN A 1 104 ? 19.755 -8.577 -3.549 1.00 96.88 104 ASN A N 1
ATOM 838 C CA . ASN A 1 104 ? 20.977 -8.792 -2.779 1.00 96.88 104 ASN A CA 1
ATOM 839 C C . ASN A 1 104 ? 20.829 -9.995 -1.839 1.00 96.88 104 ASN A C 1
ATOM 841 O O . ASN A 1 104 ? 21.746 -10.808 -1.723 1.00 96.88 104 ASN A O 1
ATOM 845 N N . TRP A 1 105 ? 19.665 -10.138 -1.195 1.00 96.69 105 TRP A N 1
ATOM 846 C CA . TRP A 1 105 ? 19.362 -11.310 -0.375 1.00 96.69 105 TRP A CA 1
ATOM 847 C C . TRP A 1 105 ? 19.407 -12.609 -1.196 1.00 96.69 105 TRP A C 1
ATOM 849 O O . TRP A 1 105 ? 20.029 -13.587 -0.771 1.00 96.69 105 TRP A O 1
ATOM 859 N N . GLN A 1 106 ? 18.834 -12.610 -2.405 1.00 95.94 106 GLN A N 1
ATOM 860 C CA . GLN A 1 106 ? 18.923 -13.745 -3.326 1.00 95.94 106 GLN A CA 1
ATOM 861 C C . GLN A 1 106 ? 20.380 -14.068 -3.685 1.00 95.94 106 GLN A C 1
ATOM 863 O O . GLN A 1 106 ? 20.769 -15.231 -3.647 1.00 95.94 106 GLN A O 1
ATOM 868 N N . GLU A 1 107 ? 21.190 -13.070 -4.041 1.00 95.44 107 GLU A N 1
ATOM 869 C CA . GLU A 1 107 ? 22.588 -13.264 -4.447 1.00 95.44 107 GLU A CA 1
ATOM 870 C C . GLU A 1 107 ? 23.454 -13.834 -3.326 1.00 95.44 107 GLU A C 1
ATOM 872 O O . GLU A 1 107 ? 24.243 -14.745 -3.567 1.00 95.44 107 GLU A O 1
ATOM 877 N N . GLN A 1 108 ? 23.259 -13.361 -2.095 1.00 93.75 108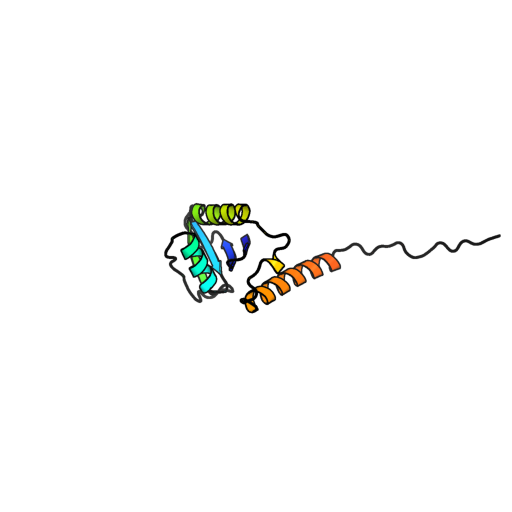 GLN A N 1
ATOM 878 C CA . GLN A 1 108 ? 23.933 -13.905 -0.914 1.00 93.75 108 GLN A CA 1
ATOM 879 C C . GLN A 1 108 ? 23.521 -15.353 -0.629 1.00 93.75 108 GLN A C 1
ATOM 881 O O . GLN A 1 108 ? 24.330 -16.140 -0.142 1.00 93.75 108 GLN A O 1
ATOM 886 N N . SER A 1 109 ? 22.280 -15.709 -0.965 1.00 92.31 109 SER A N 1
ATOM 887 C CA . SER A 1 109 ? 21.733 -17.053 -0.764 1.00 92.31 109 SER A CA 1
ATOM 888 C C . SER A 1 109 ? 22.056 -18.019 -1.912 1.00 92.31 109 SER A C 1
ATOM 890 O O . SER A 1 109 ? 21.779 -19.214 -1.799 1.00 92.31 109 SER A O 1
ATOM 892 N N . ARG A 1 110 ? 22.627 -17.543 -3.033 1.00 89.62 110 ARG A N 1
ATOM 893 C CA . ARG A 1 110 ? 22.969 -18.412 -4.167 1.00 89.62 110 ARG A CA 1
ATOM 894 C C . ARG A 1 110 ? 24.075 -19.394 -3.763 1.00 89.62 110 ARG A C 1
ATOM 896 O O . ARG A 1 110 ? 25.109 -18.968 -3.243 1.00 89.62 110 ARG A O 1
ATOM 903 N N . PRO A 1 111 ? 23.926 -20.697 -4.065 1.00 81.06 111 PRO A N 1
ATOM 904 C CA . PRO A 1 111 ? 25.007 -21.649 -3.871 1.00 81.06 111 PRO A CA 1
ATOM 905 C C . PRO A 1 111 ? 26.228 -21.206 -4.679 1.00 81.06 111 PRO A C 1
ATOM 907 O O . PRO A 1 111 ? 26.135 -20.969 -5.886 1.00 81.06 111 PRO A O 1
ATOM 910 N N . LYS A 1 112 ? 27.396 -21.102 -4.036 1.00 77.56 112 LYS A N 1
ATOM 911 C CA . LYS A 1 112 ? 28.651 -20.912 -4.770 1.00 77.56 112 LYS A CA 1
ATOM 912 C C . LYS A 1 112 ? 28.867 -22.159 -5.623 1.00 77.56 112 LYS A C 1
ATOM 914 O O . LYS A 1 112 ? 29.010 -23.248 -5.069 1.00 77.56 112 LYS A O 1
ATOM 919 N N . ASN A 1 113 ? 28.895 -22.010 -6.947 1.00 65.50 113 ASN A N 1
ATOM 920 C CA . ASN A 1 113 ? 29.213 -23.104 -7.865 1.00 65.50 113 ASN A CA 1
ATOM 921 C C . ASN A 1 113 ? 30.614 -23.656 -7.537 1.00 65.50 113 ASN A C 1
ATOM 923 O O . ASN A 1 113 ? 31.630 -23.126 -7.985 1.00 65.50 113 ASN A O 1
ATOM 927 N N . ARG A 1 114 ? 30.680 -24.726 -6.737 1.00 56.78 114 ARG A N 1
ATOM 928 C CA . ARG A 1 114 ? 31.894 -25.506 -6.464 1.00 56.78 114 ARG A CA 1
ATOM 929 C C . ARG A 1 114 ? 32.154 -26.461 -7.630 1.00 56.78 114 ARG A C 1
ATOM 931 O O . ARG A 1 114 ? 32.078 -27.660 -7.438 1.00 56.78 114 ARG A O 1
ATOM 938 N N . ASN A 1 115 ? 32.386 -25.944 -8.838 1.00 54.91 115 ASN A N 1
ATOM 939 C CA . ASN A 1 115 ? 32.971 -26.728 -9.935 1.00 54.91 115 ASN A CA 1
ATOM 940 C C . ASN A 1 115 ? 33.448 -25.828 -11.082 1.00 54.91 115 ASN A C 1
ATOM 942 O O . ASN A 1 115 ? 32.832 -25.741 -12.139 1.00 54.91 115 ASN A O 1
ATOM 946 N N . ARG A 1 116 ? 34.590 -25.167 -10.867 1.00 53.72 116 ARG A N 1
ATOM 947 C CA . ARG A 1 116 ? 35.521 -24.761 -11.933 1.00 53.72 116 ARG A CA 1
ATOM 948 C C . ARG A 1 116 ? 36.959 -24.835 -11.418 1.00 53.72 116 ARG A C 1
ATOM 950 O O . ARG A 1 116 ? 37.646 -23.829 -11.316 1.00 53.72 116 ARG A O 1
ATOM 957 N N . SER A 1 117 ? 37.414 -26.035 -11.074 1.00 49.78 117 SER A N 1
ATOM 958 C CA . SER A 1 117 ? 38.846 -26.318 -10.934 1.00 49.78 117 SER A CA 1
ATOM 959 C C . SER A 1 117 ? 39.087 -27.823 -10.956 1.00 49.78 117 SER A C 1
ATOM 961 O O . SER A 1 117 ? 38.776 -28.500 -9.982 1.00 49.78 117 SER A O 1
ATOM 963 N N . GLY A 1 118 ? 39.668 -28.322 -12.051 1.00 51.69 118 GLY A N 1
ATOM 964 C CA . GLY A 1 118 ? 40.373 -29.605 -12.041 1.00 51.69 118 GLY A CA 1
ATOM 965 C C . GLY A 1 118 ? 39.998 -30.608 -13.129 1.00 51.69 118 GLY A C 1
ATOM 966 O O . GLY A 1 118 ? 39.607 -31.718 -12.803 1.00 51.69 118 GLY A O 1
ATOM 967 N N . VAL A 1 119 ? 40.221 -30.284 -14.405 1.00 46.78 119 VAL A N 1
ATOM 968 C CA . VAL A 1 119 ? 40.632 -31.319 -15.370 1.00 46.78 119 VAL A CA 1
ATOM 969 C C . VAL A 1 119 ? 41.912 -30.833 -16.046 1.00 46.78 119 VAL A C 1
ATOM 971 O O . VAL A 1 119 ? 41.889 -30.166 -17.074 1.00 46.78 119 VAL A O 1
ATOM 974 N N . ARG A 1 120 ? 43.055 -31.130 -15.418 1.00 50.22 120 ARG A N 1
ATOM 975 C CA . ARG A 1 120 ? 44.334 -31.223 -16.129 1.00 50.22 120 ARG A CA 1
ATOM 976 C C . ARG A 1 120 ? 44.342 -32.612 -16.758 1.00 50.22 120 ARG A C 1
ATOM 978 O O . ARG A 1 120 ? 44.583 -33.591 -16.058 1.00 50.22 120 ARG A O 1
ATOM 985 N N . VAL A 1 121 ? 44.043 -32.697 -18.050 1.00 46.91 121 VAL A N 1
ATOM 986 C CA . VAL A 1 121 ? 44.334 -33.907 -18.822 1.00 46.91 121 VAL A CA 1
ATOM 987 C C . VAL A 1 121 ? 45.858 -34.014 -18.896 1.00 46.91 121 VAL A C 1
ATOM 989 O O . VAL A 1 121 ? 46.515 -33.149 -19.472 1.00 46.91 121 VAL A O 1
ATOM 992 N N . LYS A 1 122 ? 46.433 -35.025 -18.237 1.00 47.44 122 LYS A N 1
ATOM 993 C CA . LYS A 1 122 ? 47.794 -35.477 -18.532 1.00 47.44 122 LYS A CA 1
ATOM 994 C C . LYS A 1 122 ? 47.694 -36.331 -19.793 1.00 47.44 122 LYS A C 1
ATOM 996 O O . LYS A 1 122 ? 47.110 -37.407 -19.730 1.00 47.44 122 LYS A O 1
ATOM 1001 N N . ASN A 1 123 ? 48.226 -35.840 -20.907 1.00 45.56 123 ASN A N 1
ATOM 1002 C CA . ASN A 1 123 ? 48.492 -36.690 -22.062 1.00 45.56 123 ASN A CA 1
ATOM 1003 C C . ASN A 1 123 ? 49.770 -37.488 -21.780 1.00 45.56 123 ASN A C 1
ATOM 1005 O O . ASN A 1 123 ? 50.761 -36.913 -21.319 1.00 45.56 123 ASN A O 1
ATOM 1009 N N . ALA A 1 124 ? 49.670 -38.799 -21.988 1.00 52.25 124 ALA A N 1
ATOM 1010 C CA . ALA A 1 124 ? 50.788 -39.726 -22.107 1.00 52.25 124 ALA A CA 1
ATOM 1011 C C . ALA A 1 124 ? 51.420 -39.614 -23.500 1.00 52.25 124 ALA A C 1
ATOM 1013 O O . ALA A 1 124 ? 50.685 -39.214 -24.435 1.00 52.25 124 ALA A O 1
#

Organism: NCBI:txid40218

Secondary structure (DSSP, 8-state):
-EEE-SS-EEEEE-SS--TTEEEEEESSHHHHHHHHHHHT-----EE--SSS-SEEEEEEHHHHHHHHHHHHHT---S-HHHHS-TT-HHHHHHHHHHHHHHHHHHHHHSPP---SS-------

Foldseek 3Di:
DWDDALLFIWDWAPPPADPQKIKIFGQDPSSVVSLCVVLVHDFPWDACPPDPGGIITMDGPVSVVVVVVVRVVPPPDPDDLVVHDPVCVVSSVVVVVVVVVVVVVVVVVDPDPPDDDDDPDDDD

Radius of gyration: 21.4 Å; chains: 1; bounding box: 66×51×40 Å

Sequence (124 aa):
MWVFTRDGFFSVVKKECKADEVMVRARQKSDLLGLGKKLNLTLCIQTDAGTDYAFRAVLKQSDWAGYLADEAMLLDYENFKGSLSKKDHERQNAYFQCWRALLNWQEQSRPKNRNRSGVRVKNA